Protein AF-A0A661MK65-F1 (afdb_monomer_lite)

Structure (mmCIF, N/CA/C/O backbone):
data_AF-A0A661MK65-F1
#
_entry.id   AF-A0A661MK65-F1
#
loop_
_atom_site.group_PDB
_atom_site.id
_atom_site.type_symbol
_atom_site.label_atom_id
_atom_site.label_alt_id
_atom_site.label_comp_id
_atom_site.label_asym_id
_atom_site.label_entity_id
_atom_site.label_seq_id
_atom_site.pdbx_PDB_ins_code
_atom_site.Cartn_x
_atom_site.Cartn_y
_atom_site.Cartn_z
_atom_site.occupancy
_atom_site.B_iso_or_equiv
_atom_site.auth_seq_id
_atom_site.auth_comp_id
_atom_site.auth_asym_id
_atom_site.auth_atom_id
_atom_site.pdbx_PDB_model_num
ATOM 1 N N . GLU A 1 1 ? -1.730 13.121 -4.784 1.00 63.69 1 GLU A N 1
ATOM 2 C CA . GLU A 1 1 ? -1.913 13.911 -3.546 1.00 63.69 1 GLU A CA 1
ATOM 3 C C . GLU A 1 1 ? -1.607 12.995 -2.361 1.00 63.69 1 GLU A C 1
ATOM 5 O O . GLU A 1 1 ? -1.664 11.782 -2.547 1.00 63.69 1 GLU A O 1
ATOM 10 N N . ASP A 1 2 ? -1.219 13.534 -1.206 1.00 69.56 2 ASP A N 1
ATOM 11 C CA . ASP A 1 2 ? -1.112 12.752 0.038 1.00 69.56 2 ASP A CA 1
ATOM 12 C C . ASP A 1 2 ? -2.527 12.309 0.454 1.00 69.56 2 ASP A C 1
ATOM 14 O O . ASP A 1 2 ? -3.393 13.183 0.558 1.00 69.56 2 ASP A O 1
ATOM 18 N N . PRO A 1 3 ? -2.808 11.004 0.651 1.00 71.00 3 PRO A N 1
ATOM 19 C CA . PRO A 1 3 ? -4.128 10.577 1.112 1.00 71.00 3 PRO A CA 1
ATOM 20 C C . PRO A 1 3 ? -4.492 11.091 2.503 1.00 71.00 3 PRO A C 1
ATOM 22 O O . PRO A 1 3 ? -5.671 11.097 2.852 1.00 71.00 3 PRO A O 1
ATOM 25 N N . GLY A 1 4 ? -3.510 11.532 3.293 1.00 83.69 4 GLY A N 1
ATOM 26 C CA . GLY A 1 4 ? -3.726 11.933 4.671 1.00 83.69 4 GLY A CA 1
ATOM 27 C C . GLY A 1 4 ? -4.151 10.754 5.547 1.00 83.69 4 GLY A C 1
ATOM 28 O O . GLY A 1 4 ? -3.796 9.601 5.307 1.00 83.69 4 GLY A O 1
ATOM 29 N N . VAL A 1 5 ? -4.893 11.058 6.611 1.00 89.69 5 VAL A N 1
ATOM 30 C CA . VAL A 1 5 ? -5.418 10.048 7.538 1.00 89.69 5 VAL A CA 1
ATOM 31 C C . VAL A 1 5 ? -6.753 9.524 7.012 1.00 89.69 5 VAL A C 1
ATOM 33 O O . VAL A 1 5 ? -7.677 10.311 6.821 1.00 89.69 5 VAL A O 1
ATOM 36 N N . LEU A 1 6 ? -6.850 8.205 6.816 1.00 90.94 6 LEU A N 1
ATOM 37 C CA . LEU A 1 6 ? -8.051 7.534 6.303 1.00 90.94 6 LEU A CA 1
ATOM 38 C C . LEU A 1 6 ? -9.116 7.304 7.391 1.00 90.94 6 LEU A C 1
ATOM 40 O O . LEU A 1 6 ? -10.296 7.537 7.150 1.00 90.94 6 LEU A O 1
ATOM 44 N N . ASP A 1 7 ? -8.705 6.911 8.599 1.00 92.88 7 ASP A N 1
ATOM 45 C CA . ASP A 1 7 ? -9.588 6.675 9.749 1.00 92.88 7 ASP A CA 1
ATOM 46 C C . ASP A 1 7 ? -8.884 7.105 11.053 1.00 92.88 7 ASP A C 1
ATOM 48 O O . ASP A 1 7 ? -7.673 6.932 11.213 1.00 92.88 7 ASP A O 1
ATOM 52 N N . THR A 1 8 ? -9.635 7.717 11.972 1.00 94.81 8 THR A N 1
ATOM 53 C CA . THR A 1 8 ? -9.151 8.211 13.276 1.00 94.81 8 THR A CA 1
ATOM 54 C C . THR A 1 8 ? -9.756 7.468 14.468 1.00 94.81 8 THR A C 1
ATOM 56 O O . THR A 1 8 ? -9.519 7.853 15.616 1.00 94.81 8 THR A O 1
ATOM 59 N N . GLU A 1 9 ? -10.580 6.446 14.236 1.00 97.06 9 GLU A N 1
ATOM 60 C CA . GLU A 1 9 ? -11.253 5.717 15.304 1.00 97.06 9 GLU A CA 1
ATOM 61 C C . GLU A 1 9 ? -10.280 4.941 16.204 1.00 97.06 9 GLU A C 1
ATOM 63 O O . GLU A 1 9 ? -9.272 4.374 15.772 1.00 97.06 9 GLU A O 1
ATOM 68 N N . ALA A 1 10 ? -10.616 4.877 17.495 1.00 97.25 10 ALA A N 1
ATOM 69 C CA . ALA A 1 10 ? -9.898 4.070 18.473 1.00 97.25 10 ALA A CA 1
ATOM 70 C C . ALA A 1 10 ? -10.370 2.608 18.398 1.00 97.25 10 ALA A C 1
ATOM 72 O O . ALA A 1 10 ? -11.229 2.173 19.167 1.00 97.25 10 ALA A O 1
ATOM 73 N N . ARG A 1 11 ? -9.792 1.854 17.461 1.00 96.12 11 ARG A N 1
ATOM 74 C CA . ARG A 1 11 ? -10.073 0.433 17.225 1.00 96.12 11 ARG A CA 1
ATOM 75 C C . ARG A 1 11 ? -8.796 -0.345 16.914 1.00 96.12 11 ARG A C 1
ATOM 77 O O . ARG A 1 11 ? -7.710 0.222 16.819 1.00 96.12 11 ARG A O 1
ATOM 84 N N . TRP A 1 12 ? -8.932 -1.657 16.763 1.00 97.75 12 TRP A N 1
ATOM 85 C CA . TRP A 1 12 ? -7.883 -2.474 16.162 1.00 97.75 12 TRP A CA 1
ATOM 86 C C . TRP A 1 12 ? -7.932 -2.328 14.641 1.00 97.75 12 TRP A C 1
ATOM 88 O O . TRP A 1 12 ? -9.020 -2.356 14.063 1.00 97.75 12 TRP A O 1
ATOM 98 N N . TYR A 1 13 ? -6.758 -2.190 14.029 1.00 97.44 13 TYR A N 1
ATOM 99 C CA . TYR A 1 13 ? -6.595 -2.122 12.581 1.00 97.44 13 TYR A CA 1
ATOM 100 C C . TYR A 1 13 ? -5.944 -3.409 12.081 1.00 97.44 13 TYR A C 1
ATOM 102 O O . TYR A 1 13 ? -4.916 -3.835 12.617 1.00 97.44 13 TYR A O 1
ATOM 110 N N . ALA A 1 14 ? -6.552 -4.032 11.079 1.00 98.12 14 ALA A N 1
ATOM 111 C CA . ALA A 1 14 ? -6.008 -5.183 10.382 1.00 98.12 14 ALA A CA 1
ATOM 112 C C . ALA A 1 14 ? -5.215 -4.700 9.165 1.00 98.12 14 ALA A C 1
ATOM 114 O O . ALA A 1 14 ? -5.716 -3.920 8.365 1.00 98.12 14 ALA A O 1
ATOM 115 N N . GLY A 1 15 ? -3.986 -5.171 8.996 1.00 98.31 15 GLY A N 1
ATOM 116 C CA . GLY A 1 15 ? -3.197 -4.824 7.822 1.00 98.31 15 GLY A CA 1
ATOM 117 C C . GLY A 1 15 ? -2.048 -5.783 7.592 1.00 98.31 15 GLY A C 1
ATOM 118 O O . GLY A 1 15 ? -1.692 -6.570 8.474 1.00 98.31 15 GLY A O 1
ATOM 119 N N . ASP A 1 16 ? -1.487 -5.706 6.393 1.00 98.56 16 ASP A N 1
ATOM 120 C CA . ASP A 1 16 ? -0.338 -6.504 5.978 1.00 98.56 16 ASP A CA 1
ATOM 121 C C . ASP A 1 16 ? 0.887 -5.601 5.805 1.00 98.56 16 ASP A C 1
ATOM 123 O O . ASP A 1 16 ? 0.839 -4.601 5.092 1.00 98.56 16 ASP A O 1
ATOM 127 N N . PHE A 1 17 ? 1.986 -5.936 6.479 1.00 98.12 17 PHE A N 1
ATOM 128 C CA . PHE A 1 17 ? 3.228 -5.167 6.429 1.00 98.12 17 PHE A CA 1
ATOM 129 C C . PHE A 1 17 ? 4.217 -5.657 5.362 1.00 98.12 17 PHE A C 1
ATOM 131 O O . PHE A 1 17 ? 5.269 -5.040 5.200 1.00 98.12 17 PHE A O 1
ATOM 138 N N . HIS A 1 18 ? 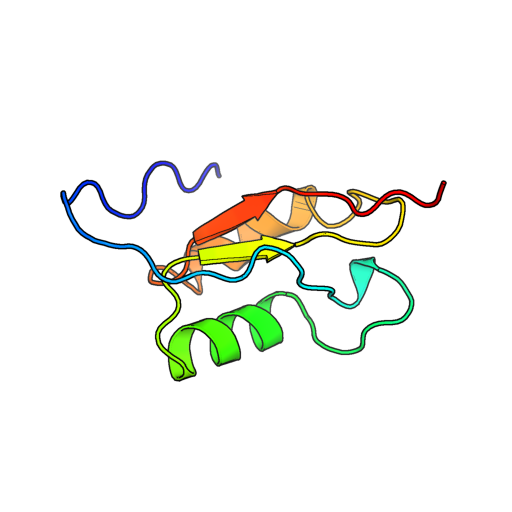3.922 -6.756 4.663 1.00 98.12 18 HIS A N 1
ATOM 139 C CA . HIS A 1 18 ? 4.864 -7.394 3.745 1.00 98.12 18 HIS A CA 1
ATOM 140 C C . HIS A 1 18 ? 4.186 -7.768 2.431 1.00 98.12 18 HIS A C 1
ATOM 142 O O . HIS A 1 18 ? 3.897 -8.933 2.160 1.00 98.12 18 HIS A O 1
ATOM 148 N N . VAL A 1 19 ? 3.970 -6.766 1.582 1.00 98.12 19 VAL A N 1
ATOM 149 C CA . VAL A 1 19 ? 3.297 -6.945 0.296 1.00 98.12 19 VAL A CA 1
ATOM 150 C C . VAL A 1 19 ? 4.184 -6.479 -0.851 1.00 98.12 19 VAL A C 1
ATOM 152 O O . VAL A 1 19 ? 4.773 -5.401 -0.805 1.00 98.12 19 VAL A O 1
ATOM 155 N N . HIS A 1 20 ? 4.245 -7.289 -1.907 1.00 98.06 20 HIS A N 1
ATOM 156 C CA . HIS A 1 20 ? 4.996 -7.000 -3.129 1.00 98.06 20 HIS A CA 1
ATOM 157 C C . HIS A 1 20 ? 4.069 -6.780 -4.316 1.00 98.06 20 HIS A C 1
ATOM 159 O O . HIS A 1 20 ? 3.059 -7.473 -4.470 1.00 98.06 20 HIS A O 1
ATOM 165 N N . SER A 1 21 ? 4.459 -5.870 -5.202 1.00 97.38 21 SER A N 1
ATOM 166 C CA . SER A 1 21 ? 3.786 -5.623 -6.475 1.00 97.38 21 SER A CA 1
ATOM 167 C C . SER A 1 21 ? 4.762 -5.783 -7.645 1.00 97.38 21 SER A C 1
ATOM 169 O O . SER A 1 21 ? 5.929 -6.137 -7.476 1.00 97.38 21 SER A O 1
ATOM 171 N N . ARG A 1 22 ? 4.312 -5.524 -8.879 1.00 97.56 22 ARG A N 1
ATOM 172 C CA . ARG A 1 22 ? 5.188 -5.538 -10.072 1.00 97.56 22 ARG A CA 1
ATOM 173 C C . ARG A 1 22 ? 6.442 -4.671 -9.914 1.00 97.56 22 ARG A C 1
ATOM 175 O O . ARG A 1 22 ? 7.426 -4.904 -10.613 1.00 97.56 22 ARG A O 1
ATOM 182 N N . GLN A 1 23 ? 6.405 -3.679 -9.029 1.00 96.62 23 GLN A N 1
ATOM 183 C CA . GLN A 1 23 ? 7.519 -2.791 -8.725 1.00 96.62 23 GLN A CA 1
ATOM 184 C C . GLN A 1 23 ? 8.698 -3.514 -8.044 1.00 96.62 23 GLN A C 1
ATOM 186 O O . GLN A 1 23 ? 9.827 -3.052 -8.200 1.00 96.62 23 GLN A O 1
ATOM 191 N N . SER A 1 24 ? 8.473 -4.661 -7.392 1.00 96.94 24 SER A N 1
ATOM 192 C CA . SER A 1 24 ? 9.511 -5.523 -6.804 1.00 96.94 24 SER A CA 1
ATOM 193 C C . SER A 1 24 ? 10.370 -6.216 -7.863 1.00 96.94 24 SER A C 1
ATOM 195 O O . SER A 1 24 ? 11.534 -6.539 -7.640 1.00 96.94 24 SER A O 1
ATOM 197 N N . GLY A 1 25 ? 9.801 -6.428 -9.054 1.00 96.12 25 GLY A N 1
ATOM 198 C CA . GLY A 1 25 ? 10.443 -7.117 -10.173 1.00 96.12 25 GLY A CA 1
ATOM 199 C C . GLY A 1 25 ? 10.242 -8.638 -10.199 1.00 96.12 25 GLY A C 1
ATOM 200 O O . GLY A 1 25 ? 10.470 -9.244 -11.246 1.00 96.12 25 GLY A O 1
ATOM 201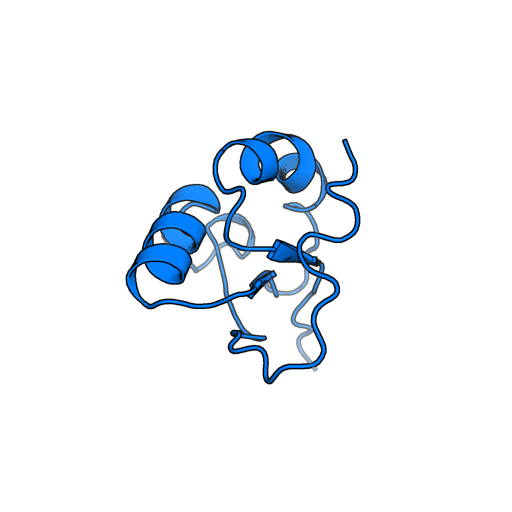 N N . ASP A 1 26 ? 9.768 -9.255 -9.115 1.00 96.44 26 ASP A N 1
ATOM 202 C CA . ASP A 1 26 ? 9.490 -10.698 -9.022 1.00 96.44 26 ASP A CA 1
ATOM 203 C C . ASP A 1 26 ? 8.048 -11.048 -8.597 1.00 96.44 26 ASP A C 1
ATOM 205 O O . ASP A 1 26 ? 7.609 -12.190 -8.775 1.00 96.44 26 ASP A O 1
ATOM 209 N N . ALA A 1 27 ? 7.269 -10.067 -8.136 1.00 96.81 27 ALA A N 1
ATOM 210 C CA . ALA A 1 27 ? 5.836 -10.201 -7.915 1.00 96.81 27 ALA A CA 1
ATOM 211 C C . ALA A 1 27 ? 5.014 -9.825 -9.163 1.00 96.81 27 ALA A C 1
ATOM 213 O O . ALA A 1 27 ? 5.437 -9.083 -10.052 1.00 96.81 27 ALA A O 1
ATOM 214 N N . ARG A 1 28 ? 3.810 -10.401 -9.262 1.00 97.38 28 ARG A N 1
ATOM 215 C CA . ARG A 1 28 ? 2.918 -10.280 -10.431 1.00 97.38 28 ARG A CA 1
ATOM 216 C C . ARG A 1 28 ? 1.792 -9.240 -10.328 1.00 97.38 28 ARG A C 1
ATOM 218 O O . ARG A 1 28 ? 1.483 -8.674 -11.383 1.00 97.38 28 ARG A O 1
ATOM 225 N N . PRO A 1 29 ? 1.131 -9.010 -9.177 1.00 97.56 29 PRO A N 1
ATOM 226 C CA . PRO A 1 29 ? -0.022 -8.114 -9.130 1.00 97.56 29 PRO A CA 1
ATOM 227 C C . PRO A 1 29 ? 0.399 -6.647 -9.282 1.00 97.56 29 PRO A C 1
ATOM 229 O O . PRO A 1 29 ? 1.473 -6.230 -8.844 1.00 97.56 29 PRO A O 1
ATOM 232 N N . THR A 1 30 ? -0.437 -5.859 -9.949 1.00 97.75 30 THR A N 1
ATOM 233 C CA . THR A 1 30 ? -0.374 -4.393 -9.891 1.00 97.75 30 THR A CA 1
ATOM 234 C C . THR A 1 30 ? -0.724 -3.903 -8.487 1.00 97.75 30 THR A C 1
ATOM 236 O O . THR A 1 30 ? -1.381 -4.609 -7.731 1.00 97.75 30 THR A O 1
ATOM 239 N N . ILE A 1 31 ? -0.350 -2.662 -8.159 1.00 97.56 31 ILE A N 1
ATOM 240 C CA . ILE A 1 31 ? -0.756 -2.024 -6.897 1.00 97.56 31 ILE A CA 1
ATOM 241 C C . ILE A 1 31 ? -2.288 -2.042 -6.731 1.00 97.56 31 ILE A C 1
ATOM 243 O O . ILE A 1 31 ? -2.768 -2.344 -5.646 1.00 97.56 31 ILE A O 1
ATOM 247 N N . GLY A 1 32 ? -3.045 -1.782 -7.805 1.00 98.06 32 GLY A N 1
ATOM 248 C CA . GLY A 1 32 ? -4.512 -1.815 -7.776 1.00 98.06 32 GLY A CA 1
ATOM 249 C C . GLY A 1 32 ? -5.076 -3.211 -7.502 1.00 98.06 32 GLY A C 1
ATOM 250 O O . GLY A 1 32 ? -5.871 -3.366 -6.589 1.00 98.06 32 GLY A O 1
ATOM 251 N N . GLU A 1 33 ? -4.586 -4.246 -8.198 1.00 98.38 33 GLU A N 1
ATOM 252 C CA . GLU A 1 33 ? -5.001 -5.642 -7.945 1.00 98.38 33 GLU A CA 1
ATOM 253 C C . GLU A 1 33 ? -4.708 -6.075 -6.497 1.00 98.38 33 GLU A C 1
ATOM 255 O O . GLU A 1 33 ? -5.483 -6.814 -5.891 1.00 98.38 33 GLU A O 1
ATOM 260 N N . THR A 1 34 ? -3.594 -5.610 -5.928 1.00 98.19 34 THR A N 1
ATOM 261 C CA . THR A 1 34 ? -3.256 -5.847 -4.522 1.00 98.19 34 THR A CA 1
ATOM 262 C C . THR A 1 34 ? -4.236 -5.148 -3.572 1.00 98.19 34 THR A C 1
ATOM 264 O O . THR A 1 34 ? -4.637 -5.740 -2.571 1.00 98.19 34 THR A O 1
ATOM 267 N N . LEU A 1 35 ? -4.634 -3.908 -3.871 1.00 98.06 35 LEU A N 1
ATOM 268 C CA . LEU A 1 35 ? -5.585 -3.142 -3.059 1.00 98.06 35 LEU A CA 1
ATOM 269 C C . LEU A 1 35 ? -7.013 -3.682 -3.160 1.00 98.06 35 LEU A C 1
ATOM 271 O O . LEU A 1 35 ? -7.681 -3.779 -2.135 1.00 98.06 35 LEU A O 1
ATOM 275 N N . ASP A 1 36 ? -7.448 -4.093 -4.353 1.00 98.44 36 ASP A N 1
ATOM 276 C CA . ASP A 1 36 ? -8.736 -4.764 -4.567 1.00 98.44 36 ASP A CA 1
ATOM 277 C C . ASP A 1 36 ? -8.852 -6.000 -3.671 1.00 98.44 36 ASP A C 1
ATOM 279 O O . ASP A 1 36 ? -9.845 -6.187 -2.966 1.00 98.44 36 ASP A O 1
ATOM 283 N N . PHE A 1 37 ? -7.801 -6.825 -3.645 1.00 98.38 37 PHE A N 1
ATOM 284 C CA . PHE A 1 37 ? -7.771 -8.008 -2.796 1.00 98.38 37 PHE A CA 1
ATOM 285 C C . PHE A 1 37 ? -7.737 -7.651 -1.306 1.00 98.38 37 PHE A C 1
ATOM 287 O O . PHE A 1 37 ? -8.467 -8.251 -0.520 1.00 98.38 37 PHE A O 1
ATOM 294 N N . ALA A 1 38 ? -6.924 -6.666 -0.908 1.00 98.50 38 ALA A N 1
ATOM 295 C CA . ALA A 1 38 ? -6.859 -6.199 0.476 1.00 98.50 38 ALA A CA 1
ATOM 296 C C . ALA A 1 38 ? -8.230 -5.722 0.984 1.00 98.50 38 ALA A C 1
ATOM 298 O O . ALA A 1 38 ? -8.621 -6.060 2.102 1.00 98.50 38 ALA A O 1
ATOM 299 N N . GLN A 1 39 ? -8.980 -5.010 0.140 1.00 97.75 39 GLN A N 1
ATOM 300 C CA . GLN A 1 39 ? -10.344 -4.582 0.431 1.00 97.75 39 GLN A CA 1
ATOM 301 C C . GLN A 1 39 ? -11.300 -5.780 0.532 1.00 97.75 39 GLN A C 1
ATOM 303 O O . GLN A 1 39 ? -12.077 -5.862 1.483 1.00 97.75 39 GLN A O 1
ATOM 308 N N . GLU A 1 40 ? -11.217 -6.745 -0.392 1.00 98.31 40 GLU A N 1
ATOM 309 C CA . GLU A 1 40 ? -12.048 -7.961 -0.384 1.00 98.31 40 GLU A CA 1
ATOM 310 C C . GLU A 1 40 ? -11.902 -8.761 0.921 1.00 98.31 40 GLU A C 1
ATOM 312 O O . GLU A 1 40 ? -12.890 -9.278 1.450 1.00 98.31 40 GLU A O 1
ATOM 317 N N . VAL A 1 41 ? -10.685 -8.843 1.469 1.00 98.12 41 VAL A N 1
ATOM 318 C CA . VAL A 1 41 ? -10.416 -9.565 2.724 1.00 98.12 41 VAL A CA 1
ATOM 319 C C . VAL A 1 41 ? -10.545 -8.695 3.984 1.00 98.12 41 VAL A C 1
ATOM 321 O O . VAL A 1 41 ? -10.342 -9.199 5.090 1.00 98.12 41 VAL A O 1
ATOM 324 N N . GLY A 1 42 ? -10.910 -7.417 3.839 1.00 97.62 42 GLY A N 1
ATOM 325 C CA . GLY A 1 42 ? -11.187 -6.504 4.949 1.00 97.62 42 GLY A CA 1
ATOM 326 C C . GLY A 1 42 ? -9.948 -5.988 5.687 1.00 97.62 42 GLY A C 1
ATOM 327 O O . GLY A 1 42 ? -10.000 -5.828 6.907 1.00 97.62 42 GLY A O 1
ATOM 328 N N . LEU A 1 43 ? -8.834 -5.761 4.984 1.00 98.62 43 LEU A N 1
ATOM 329 C CA . LEU A 1 43 ? -7.686 -5.042 5.545 1.00 98.62 43 LEU A CA 1
ATOM 330 C C . LEU A 1 43 ? -7.934 -3.531 5.519 1.00 98.62 43 LEU A C 1
ATOM 332 O O . LEU A 1 43 ? -8.426 -2.988 4.538 1.00 98.62 43 LEU A O 1
ATOM 336 N N . ASP A 1 44 ? -7.507 -2.849 6.575 1.00 98.00 44 ASP A N 1
ATOM 337 C C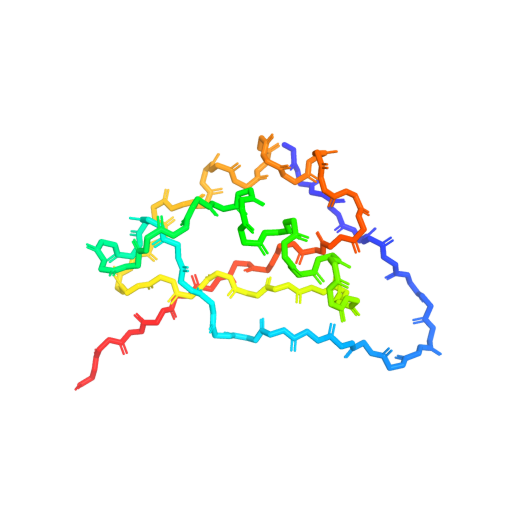A . ASP A 1 44 ? -7.526 -1.390 6.688 1.00 98.00 44 ASP A CA 1
ATOM 338 C C . ASP A 1 44 ? -6.323 -0.736 5.996 1.00 98.00 44 ASP A C 1
ATOM 340 O O . ASP A 1 44 ? -6.363 0.433 5.607 1.00 98.00 44 ASP A O 1
ATOM 344 N N . PHE A 1 45 ? -5.213 -1.469 5.878 1.00 98.00 45 PHE A N 1
ATOM 345 C CA . PHE A 1 45 ? -4.002 -0.982 5.230 1.00 98.00 45 PHE A CA 1
ATOM 346 C C . PHE A 1 45 ? -3.136 -2.115 4.679 1.00 98.00 45 PHE A C 1
ATOM 348 O O . PHE A 1 45 ? -3.169 -3.252 5.155 1.00 98.00 45 PHE A O 1
ATOM 355 N N . ILE A 1 46 ? -2.283 -1.761 3.721 1.00 98.19 46 ILE A N 1
ATOM 356 C CA . ILE A 1 46 ? -1.154 -2.585 3.286 1.00 98.19 46 ILE A CA 1
ATOM 357 C C . ILE A 1 46 ? 0.121 -1.746 3.252 1.00 98.19 46 ILE A C 1
ATOM 359 O O . ILE A 1 46 ? 0.083 -0.556 2.943 1.00 98.19 46 ILE A O 1
ATOM 363 N N . MET A 1 47 ? 1.267 -2.363 3.520 1.00 97.94 47 MET A N 1
ATOM 364 C CA . MET A 1 47 ? 2.577 -1.793 3.229 1.00 97.94 47 MET A CA 1
ATOM 365 C C . MET A 1 47 ? 3.147 -2.437 1.972 1.00 97.94 47 MET A C 1
ATOM 367 O O . MET A 1 47 ? 3.380 -3.644 1.936 1.00 97.94 47 MET A O 1
ATOM 371 N N . LEU A 1 48 ? 3.426 -1.615 0.964 1.00 97.81 48 LEU A N 1
ATOM 372 C CA . LEU A 1 48 ? 4.194 -2.053 -0.197 1.00 97.81 48 LEU A CA 1
ATOM 373 C C . LEU A 1 48 ? 5.681 -2.023 0.160 1.00 97.81 48 LEU A C 1
ATOM 375 O O . LEU A 1 48 ? 6.250 -0.948 0.368 1.00 97.81 48 LEU A O 1
ATOM 379 N N . SER A 1 49 ? 6.284 -3.205 0.263 1.00 97.75 49 SER A N 1
ATOM 380 C CA . SER A 1 49 ? 7.645 -3.448 0.746 1.00 97.75 49 SER A CA 1
ATOM 381 C C . SER A 1 49 ? 8.539 -4.014 -0.360 1.00 97.75 49 SER A C 1
ATOM 383 O O . SER A 1 49 ? 9.174 -5.045 -0.176 1.00 97.75 49 SER A O 1
ATOM 385 N N . GLU A 1 50 ? 8.579 -3.355 -1.516 1.00 97.81 50 GLU A N 1
ATOM 386 C CA . GLU A 1 50 ? 9.281 -3.844 -2.713 1.00 97.81 50 GLU A CA 1
ATOM 387 C C . GLU A 1 50 ? 10.775 -4.145 -2.456 1.00 97.81 50 GLU A C 1
ATOM 389 O O . GLU A 1 50 ? 11.441 -3.477 -1.654 1.00 97.81 50 GLU A O 1
ATOM 394 N N . HIS A 1 51 ? 11.332 -5.123 -3.174 1.00 97.81 51 HIS A N 1
ATOM 395 C CA . HIS A 1 51 ? 12.717 -5.561 -3.017 1.00 97.81 51 HIS A CA 1
ATOM 396 C C . HIS A 1 51 ? 13.724 -4.486 -3.442 1.00 97.81 51 HIS A C 1
ATOM 398 O O . HIS A 1 51 ? 13.921 -4.202 -4.624 1.00 97.81 51 HIS A O 1
ATOM 404 N N . ASN A 1 52 ? 14.435 -3.928 -2.460 1.00 97.44 52 ASN A N 1
ATOM 405 C CA . ASN A 1 52 ? 15.533 -2.973 -2.619 1.00 97.44 52 ASN A CA 1
ATOM 406 C C . ASN A 1 52 ? 15.169 -1.738 -3.467 1.00 97.44 52 ASN A C 1
ATOM 408 O O . ASN A 1 52 ? 16.037 -1.120 -4.089 1.00 97.44 52 ASN A O 1
ATOM 412 N N . TH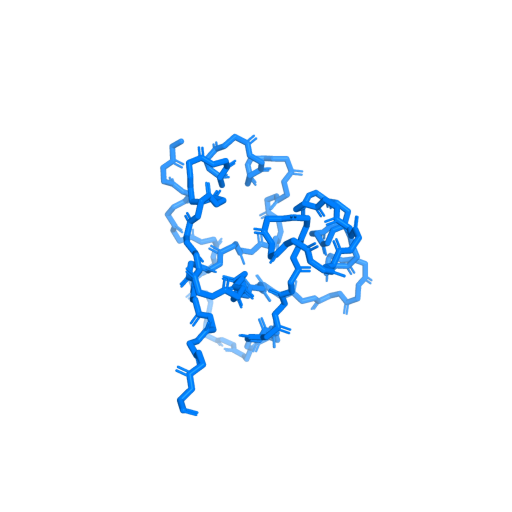R A 1 53 ? 13.888 -1.369 -3.521 1.00 96.25 53 THR A N 1
ATOM 413 C CA . THR A 1 53 ? 13.404 -0.256 -4.340 1.00 96.25 53 THR A CA 1
ATOM 414 C C . THR A 1 53 ? 12.211 0.436 -3.700 1.00 96.25 53 THR A C 1
ATOM 416 O O . THR A 1 53 ? 11.416 -0.175 -3.002 1.00 96.25 53 THR A O 1
ATOM 419 N N . ASN A 1 54 ? 12.070 1.731 -3.969 1.00 94.38 54 ASN A N 1
ATOM 420 C CA . ASN A 1 54 ? 10.879 2.524 -3.662 1.00 94.38 54 ASN A CA 1
ATOM 421 C C . ASN A 1 54 ? 10.259 3.117 -4.939 1.00 94.38 54 ASN A C 1
ATOM 423 O O . ASN A 1 54 ? 9.545 4.118 -4.883 1.00 94.38 54 ASN A O 1
ATOM 427 N N . SER A 1 55 ? 10.551 2.526 -6.104 1.00 90.56 55 SER A N 1
ATOM 428 C CA . SER A 1 55 ? 10.135 3.050 -7.414 1.00 90.56 55 SER A CA 1
ATOM 429 C C . SER A 1 55 ? 8.618 3.237 -7.561 1.00 90.56 55 SER A C 1
ATOM 431 O O . SER A 1 55 ? 8.184 4.108 -8.312 1.00 90.56 55 SER A O 1
ATOM 433 N N . GLY A 1 56 ? 7.815 2.472 -6.812 1.00 91.06 56 GLY A N 1
ATOM 434 C CA . GLY A 1 56 ? 6.357 2.591 -6.778 1.00 91.06 56 GLY A CA 1
ATOM 435 C C . GLY A 1 56 ? 5.818 3.839 -6.080 1.00 91.06 56 GLY A C 1
ATOM 436 O O . GLY A 1 56 ? 4.672 4.201 -6.327 1.00 91.06 56 GLY A O 1
ATOM 437 N N . LEU A 1 57 ? 6.618 4.539 -5.266 1.00 93.00 57 LEU A N 1
ATOM 438 C CA . LEU A 1 57 ? 6.147 5.635 -4.408 1.00 93.00 57 LEU A CA 1
ATOM 439 C C . LEU A 1 57 ? 5.445 6.760 -5.188 1.00 93.00 57 LEU A C 1
ATOM 441 O O . LEU A 1 57 ? 4.476 7.344 -4.709 1.00 93.00 57 LEU A O 1
ATOM 445 N N . THR A 1 58 ? 5.899 7.052 -6.409 1.00 91.88 58 THR A N 1
ATOM 446 C CA . THR A 1 58 ? 5.300 8.091 -7.264 1.00 91.88 58 THR A CA 1
ATOM 447 C C . THR A 1 58 ? 3.926 7.704 -7.818 1.00 91.88 58 THR A C 1
ATOM 449 O O . THR A 1 58 ? 3.191 8.580 -8.268 1.00 91.88 58 THR A O 1
ATOM 452 N N . LEU A 1 59 ? 3.561 6.419 -7.766 1.00 93.44 59 LEU A N 1
ATOM 453 C CA . LEU A 1 59 ? 2.282 5.889 -8.243 1.00 93.44 59 LEU A CA 1
ATOM 454 C C . LEU A 1 59 ? 1.193 5.924 -7.166 1.00 93.44 59 LEU A C 1
ATOM 456 O O . LEU A 1 59 ? 0.009 5.909 -7.491 1.00 93.44 59 LEU A O 1
ATOM 460 N N . TYR A 1 60 ? 1.558 5.978 -5.882 1.00 93.06 60 TYR A N 1
ATOM 461 C CA . TYR A 1 60 ? 0.582 5.830 -4.793 1.00 93.06 60 TYR A CA 1
ATOM 462 C C . TYR A 1 60 ? -0.476 6.926 -4.848 1.00 93.06 60 TYR A C 1
ATOM 464 O O . TYR A 1 60 ? -1.666 6.643 -4.785 1.00 93.06 60 TYR A O 1
ATOM 472 N N . GLY A 1 61 ? -0.055 8.171 -5.084 1.00 91.12 61 GLY A N 1
ATOM 473 C CA . GLY A 1 61 ? -0.965 9.309 -5.167 1.00 91.12 61 GLY A CA 1
ATOM 474 C C . GLY A 1 61 ? -1.943 9.271 -6.347 1.00 91.12 61 GLY A C 1
ATOM 475 O O . GLY A 1 61 ? -2.902 10.038 -6.321 1.00 91.12 61 GLY A O 1
ATOM 476 N N . SER A 1 62 ? -1.707 8.436 -7.369 1.00 92.38 62 SER A N 1
ATOM 477 C CA . SER A 1 62 ? -2.662 8.216 -8.463 1.00 92.38 62 SER A CA 1
ATOM 478 C C . SER A 1 62 ? -3.561 7.004 -8.241 1.00 92.38 62 SER A C 1
ATOM 480 O O . SER A 1 62 ? -4.659 6.999 -8.771 1.00 92.38 62 SER A O 1
ATOM 482 N N . VAL A 1 63 ? -3.105 5.996 -7.489 1.00 94.38 63 VAL A N 1
ATOM 483 C CA . VAL A 1 63 ? -3.866 4.757 -7.251 1.00 94.38 63 VAL A CA 1
ATOM 484 C C . VAL A 1 63 ? -4.755 4.867 -6.011 1.00 94.38 63 VAL A C 1
ATOM 486 O O . VAL A 1 63 ? -5.906 4.461 -6.030 1.00 94.38 63 VAL A O 1
ATOM 489 N N . GLN A 1 64 ? -4.252 5.461 -4.932 1.00 94.19 64 GLN A N 1
ATOM 490 C CA . GLN A 1 64 ? -4.948 5.562 -3.649 1.00 94.19 64 GLN A CA 1
ATOM 491 C C . GLN A 1 64 ? -6.366 6.170 -3.711 1.00 94.19 64 GLN A C 1
ATOM 493 O O . GLN A 1 64 ? -7.221 5.671 -2.979 1.00 94.19 64 GLN A O 1
ATOM 498 N N . PRO A 1 65 ? -6.668 7.192 -4.546 1.00 93.62 65 PRO A N 1
ATOM 499 C CA . PRO A 1 65 ? -8.029 7.722 -4.661 1.00 93.62 65 PRO A CA 1
ATOM 500 C C . PRO A 1 65 ? -9.071 6.702 -5.143 1.00 93.62 65 PRO A C 1
ATOM 502 O O . PRO A 1 65 ? -10.245 6.854 -4.813 1.00 93.62 65 PRO A O 1
ATOM 505 N N . ASP A 1 66 ? -8.652 5.676 -5.890 1.00 94.88 66 ASP A N 1
ATOM 506 C CA . ASP A 1 66 ? -9.535 4.613 -6.386 1.00 94.88 66 ASP A CA 1
ATOM 507 C C . ASP A 1 66 ? -9.815 3.538 -5.314 1.00 94.88 66 ASP A C 1
ATOM 509 O O . ASP A 1 66 ? -10.763 2.768 -5.452 1.00 94.88 66 ASP A O 1
ATOM 513 N N . HIS A 1 67 ? -9.048 3.525 -4.213 1.00 95.25 67 HIS A N 1
ATOM 514 C CA . HIS A 1 67 ? -9.178 2.578 -3.098 1.00 95.25 67 HIS A CA 1
ATOM 515 C C . HIS A 1 67 ? -9.318 3.318 -1.751 1.00 95.25 67 HIS A C 1
ATOM 517 O O . HIS A 1 67 ? -8.423 3.256 -0.905 1.00 95.25 67 HIS A O 1
ATOM 523 N N . PRO A 1 68 ? -10.426 4.049 -1.519 1.00 93.19 68 PRO A N 1
ATOM 524 C CA . PRO A 1 68 ? -10.596 4.909 -0.344 1.00 93.19 68 PRO A CA 1
ATOM 525 C C . PRO A 1 68 ? -10.820 4.154 0.977 1.00 93.19 68 PRO A C 1
ATOM 527 O O . PRO A 1 68 ? -10.942 4.795 2.015 1.00 93.19 68 PRO A O 1
ATOM 530 N N . GLU A 1 69 ? -10.905 2.821 0.949 1.00 94.69 69 GLU A N 1
ATOM 531 C CA . GLU A 1 69 ? -11.122 1.975 2.133 1.00 94.69 69 GLU A CA 1
ATOM 532 C C . GLU A 1 69 ? -9.836 1.303 2.643 1.00 94.69 69 GLU A C 1
ATOM 534 O O . GLU A 1 69 ? -9.826 0.793 3.758 1.00 94.69 69 GLU A O 1
ATOM 539 N N . VAL A 1 70 ? -8.748 1.324 1.860 1.00 97.19 70 VAL A N 1
ATOM 540 C CA . VAL A 1 70 ? -7.471 0.682 2.213 1.00 97.19 70 VAL A CA 1
ATOM 541 C C . VAL A 1 70 ? -6.342 1.699 2.116 1.00 97.19 70 VAL A C 1
ATOM 543 O O . VAL A 1 70 ? -6.070 2.238 1.044 1.00 97.19 70 VAL A O 1
ATOM 546 N N . LEU A 1 71 ? -5.639 1.948 3.219 1.00 96.81 71 LEU A N 1
ATOM 547 C CA . LEU A 1 71 ? -4.499 2.863 3.236 1.00 96.81 71 LEU A CA 1
ATOM 548 C C . LEU A 1 71 ? -3.227 2.188 2.693 1.00 96.81 71 LEU A C 1
ATOM 550 O O . LEU A 1 71 ? -2.814 1.133 3.177 1.00 96.81 71 LEU A O 1
ATOM 554 N N . ILE A 1 72 ? -2.552 2.827 1.737 1.00 96.56 72 ILE A N 1
ATOM 555 C CA . ILE A 1 72 ? -1.207 2.437 1.301 1.00 96.56 72 ILE A CA 1
ATOM 556 C C . ILE A 1 72 ? -0.175 3.033 2.266 1.00 96.56 72 ILE A C 1
ATOM 558 O O . ILE A 1 72 ? -0.066 4.252 2.408 1.00 96.56 72 ILE A O 1
ATOM 562 N N . ILE A 1 73 ? 0.651 2.180 2.870 1.00 95.75 73 ILE A N 1
ATOM 563 C CA . ILE A 1 73 ? 1.811 2.576 3.672 1.00 95.75 73 ILE A CA 1
ATOM 564 C C . ILE A 1 73 ? 3.095 2.387 2.842 1.00 95.75 73 ILE A C 1
ATOM 566 O O . ILE A 1 73 ? 3.328 1.306 2.296 1.00 95.75 73 ILE A O 1
ATOM 570 N N . PRO A 1 74 ? 3.970 3.404 2.735 1.00 94.75 74 PRO A N 1
ATOM 571 C CA . PRO A 1 74 ? 5.251 3.254 2.054 1.00 94.75 74 PRO A CA 1
ATOM 572 C C . PRO A 1 74 ? 6.238 2.407 2.872 1.00 94.75 74 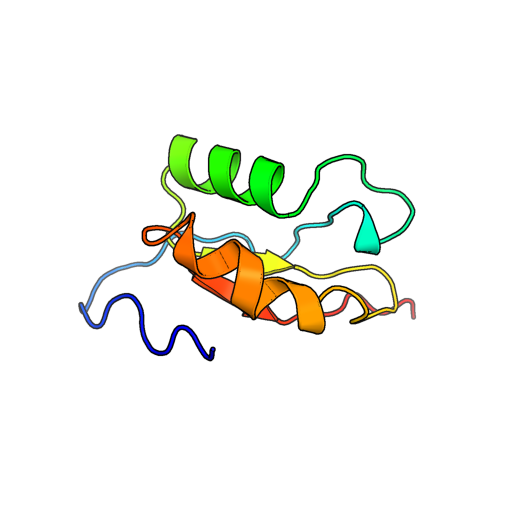PRO A C 1
ATOM 574 O O . PRO A 1 74 ? 6.463 2.674 4.052 1.00 94.75 74 PRO A O 1
ATOM 577 N N . GLY A 1 75 ? 6.878 1.431 2.223 1.00 95.75 75 GLY A N 1
ATOM 578 C CA . GLY A 1 75 ? 7.939 0.594 2.784 1.00 95.75 75 GLY A CA 1
ATOM 579 C C . GLY A 1 75 ? 8.979 0.192 1.731 1.00 95.75 75 GLY A C 1
ATOM 580 O O . GLY A 1 75 ? 8.878 0.577 0.567 1.00 95.75 75 GLY A O 1
ATOM 581 N N . VAL A 1 76 ? 10.007 -0.547 2.162 1.00 97.69 76 VAL A N 1
ATOM 582 C CA . VAL A 1 76 ? 11.037 -1.179 1.313 1.00 97.69 76 VAL A CA 1
ATOM 583 C C . VAL A 1 76 ? 11.548 -2.429 2.032 1.00 97.69 76 VAL A C 1
ATOM 585 O O . VAL A 1 76 ? 11.873 -2.351 3.218 1.00 97.69 76 VAL A O 1
ATOM 588 N N . GLU A 1 77 ? 11.682 -3.553 1.328 1.00 97.94 77 GLU A N 1
ATOM 589 C CA . GLU A 1 77 ? 12.386 -4.739 1.828 1.00 97.94 77 GLU A CA 1
ATOM 590 C C . GLU A 1 77 ? 13.858 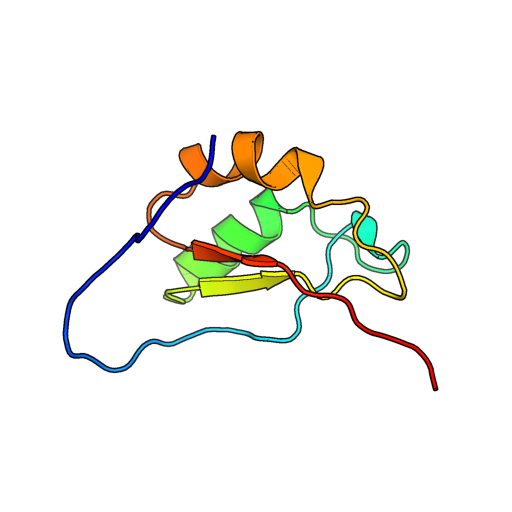-4.704 1.389 1.00 97.94 77 GLU A C 1
ATOM 592 O O . GLU A 1 77 ? 14.156 -4.695 0.196 1.00 97.94 77 GLU A O 1
ATOM 597 N N . TRP A 1 78 ? 14.794 -4.697 2.343 1.00 97.38 78 TRP A N 1
ATOM 598 C CA . TRP A 1 78 ? 16.238 -4.682 2.070 1.00 97.38 78 TRP A CA 1
ATOM 599 C C . TRP A 1 78 ? 16.866 -6.068 2.194 1.00 97.38 78 TRP A C 1
ATOM 601 O O . TRP A 1 78 ? 16.669 -6.759 3.192 1.00 97.38 78 TRP A O 1
ATOM 611 N N . SER A 1 79 ? 17.703 -6.439 1.225 1.00 94.00 79 SER A N 1
ATOM 612 C CA . SER A 1 79 ? 18.565 -7.620 1.336 1.00 94.00 79 SER A CA 1
ATOM 613 C C . SER A 1 79 ? 19.768 -7.337 2.248 1.00 94.00 79 SER A C 1
ATOM 615 O O . SER A 1 79 ? 20.373 -6.266 2.159 1.00 94.00 79 SER A O 1
ATOM 617 N N . THR A 1 80 ? 20.130 -8.300 3.102 1.00 90.94 80 THR A N 1
ATOM 618 C CA . THR A 1 80 ? 21.218 -8.196 4.098 1.00 90.94 80 THR A CA 1
ATOM 619 C C . THR A 1 80 ? 22.278 -9.264 3.923 1.00 90.94 80 THR A C 1
ATOM 621 O O . THR A 1 80 ? 21.882 -10.406 3.598 1.00 90.94 80 THR A O 1
#

Secondary structure (DSSP, 8-state):
-----S---SS---EEEEE--GGGSS----HHHHHHHHHHTT-SEEEE--BT--TTHHHHHHHGGG-TTSEEEE--BPP-

Sequence (80 aa):
EDPGVLDTEARWYAGDFHVHSRQSGDARPTIGETLDFAQEVGLDFIMLSEHNTNSGLTLYGSVQPDHPEVLIIPGVEWST

pLDDT: mean 94.98, std 5.98, range [63.69, 98.62]

Foldseek 3Di:
DPLPDLDDDPDDFAEEEEDEDVQLVPHDHHPLRVLVVCVVVPGQEYEHAREVDQVCVVVCVVRCVVRSRYYYDYHHDYDD

Radius of gyration: 12.28 Å; chains: 1; bounding box: 33×25×29 Å